Protein AF-A0A1X7SS83-F1 (afdb_monomer)

pLDDT: mean 81.66, std 16.57, range [27.98, 98.44]

Secondary structure (DSSP, 8-state):
-------------------GGGGB-TTTSSB-SSEEEETTS-EEEHHHHHHHHHHHSB-TTT--B--TTTSEEE-HHHHHHHHHHHHHHHHHHHHHHHHHHHHHHHHHHHTS-HHHHHHHHHHHHHHHHHHT--

Organism: Amphimedon queenslandica (NCBI:txid400682)

Radius of gyration: 29.02 Å; Cα contacts (8 Å, |Δi|>4): 103; chains: 1; bounding box: 52×32×98 Å

Foldseek 3Di:
DDDDDPDDDPDDPPPPDDDQCNQAAPQPRHGADQWKAFPVGDIHHPVRVLVCCVPQCADPPPRHHADNVHGIDTDVVSVVVSVVNVVVVVVPVVCCVVCVVVVVVVVVVVPDDPVVVVVVVVVVVVVVVVVVVD

InterPro domains:
  IPR001841 Zinc finger, RING-type [PF13923] (25-62)
  IPR001841 Zinc finger, RING-type [PS50089] (25-62)
  IPR001841 Zinc finger, RING-type [SM00184] (25-62)
  IPR013083 Zinc finger, RING/FYVE/PHD-type [G3DSA:3.30.40.10] (1-116)
  IPR017907 Zinc finger, RING-type, conserved site [PS00518] (40-49)
  IPR042755 E3 ubiquitin-protein ligase COP1 [PTHR44080] (15-124)

Mean predicted aligned error: 15.73 Å

Solvent-accessible surface area (backbone atoms only — not comparable to full-atom values): 8129 Å² total; per-residue (Å²): 141,84,86,79,81,79,79,78,80,93,79,80,82,74,85,76,76,86,56,73,82,80,44,50,14,88,82,80,74,39,68,51,49,69,32,26,28,32,81,88,68,55,65,30,22,44,70,54,50,54,54,41,38,75,76,68,29,32,41,94,87,78,59,50,78,40,52,95,86,74,24,53,46,77,32,63,72,61,40,54,51,47,52,55,57,55,62,58,46,64,65,50,56,53,49,52,50,50,53,50,51,51,49,51,52,53,52,52,59,69,70,48,55,69,74,58,52,51,52,51,53,53,53,52,52,53,52,52,57,57,65,72,76,110

Sequence (134 aa):
MNQSRKRLRRDQVGEEKLSKSDVICPVCFDIFTSVQVTVCGHSFCHECIHKSIAQTQQCPICGTKL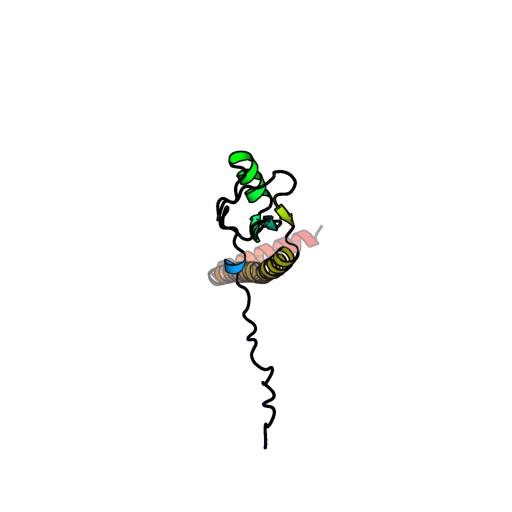SRDSGFAPNFSLNDIVAKIRSQETHHDASLSYDAYYGNVLQMVKNLKPNHLIALNEQISSQIDLNKKL

Nearest PDB structures (foldseek):
  8a58-assembly1_C  TM=9.176E-01  e=5.850E-06  Homo sapiens
  5vo0-assembly1_A  TM=9.001E-01  e=1.485E-05  Danio rerio
  5vo0-assembly1_D  TM=8.988E-01  e=1.300E-05  Danio rerio
  5h7r-assembly1_D  TM=8.226E-01  e=5.619E-05  Homo sapiens
  5din-assembly1_A  TM=8.095E-01  e=2.775E-04  Homo sapiens

Structure (mmCIF, N/CA/C/O backbone):
data_AF-A0A1X7SS83-F1
#
_entry.id   AF-A0A1X7SS83-F1
#
loop_
_atom_site.group_PDB
_atom_site.id
_atom_site.type_symbol
_atom_site.label_atom_id
_atom_site.label_alt_id
_atom_site.label_comp_id
_atom_site.label_asym_id
_atom_site.label_entity_id
_atom_site.label_seq_id
_atom_site.pdbx_PDB_ins_code
_atom_site.Cartn_x
_ato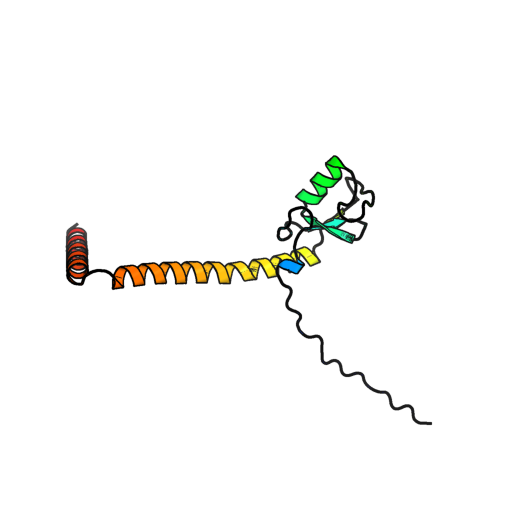m_site.Cartn_y
_atom_site.Cartn_z
_atom_site.occupancy
_atom_site.B_iso_or_equiv
_atom_site.auth_seq_id
_atom_site.auth_comp_id
_atom_site.auth_asym_id
_atom_site.auth_atom_id
_atom_site.pdbx_PDB_model_num
ATOM 1 N N . MET A 1 1 ? -37.928 14.163 -43.508 1.00 44.03 1 MET A N 1
ATOM 2 C CA . MET A 1 1 ? -37.027 15.035 -42.720 1.00 44.03 1 MET A CA 1
ATOM 3 C C . MET A 1 1 ? -37.658 15.275 -41.363 1.00 44.03 1 MET A C 1
ATOM 5 O O . MET A 1 1 ? -38.719 15.871 -41.345 1.00 44.03 1 MET A O 1
ATOM 9 N N . ASN A 1 2 ? -37.067 14.749 -40.285 1.00 27.98 2 ASN A N 1
ATOM 10 C CA . ASN A 1 2 ? -37.181 15.257 -38.907 1.00 27.98 2 ASN A CA 1
ATOM 11 C C . ASN A 1 2 ? -36.307 14.383 -37.991 1.00 27.98 2 ASN A C 1
ATOM 13 O O . ASN A 1 2 ? -36.723 13.321 -37.540 1.00 27.98 2 ASN A O 1
ATOM 17 N N . GLN A 1 3 ? -35.069 14.820 -37.748 1.00 41.41 3 GLN A N 1
ATOM 18 C CA . GLN A 1 3 ? -34.216 14.277 -36.691 1.00 41.41 3 GLN A CA 1
ATOM 19 C C . GLN A 1 3 ? -34.336 15.187 -35.466 1.00 41.41 3 GLN A C 1
ATOM 21 O O . GLN A 1 3 ? -33.644 16.198 -35.348 1.00 41.41 3 GLN A O 1
ATOM 26 N N . SER A 1 4 ? -35.232 14.830 -34.548 1.00 45.72 4 SER A N 1
ATOM 27 C CA . SER A 1 4 ? -35.316 15.473 -33.239 1.00 45.72 4 SER A CA 1
ATOM 28 C C . SER A 1 4 ? -34.179 14.966 -32.355 1.00 45.72 4 SER A C 1
ATOM 30 O O . SER A 1 4 ? -34.132 13.799 -31.966 1.00 45.72 4 SER A O 1
ATOM 32 N N . ARG A 1 5 ? -33.244 15.869 -32.057 1.00 56.94 5 ARG A N 1
ATOM 33 C CA . ARG A 1 5 ? -32.110 15.686 -31.145 1.00 56.94 5 ARG A CA 1
ATOM 34 C C . ARG A 1 5 ? -32.607 15.248 -29.760 1.00 56.94 5 ARG A C 1
ATOM 36 O O . ARG A 1 5 ? -33.125 16.066 -29.001 1.00 56.94 5 ARG A O 1
ATOM 43 N N . LYS A 1 6 ? -32.423 13.973 -29.406 1.00 48.41 6 LYS A N 1
ATOM 44 C CA . LYS A 1 6 ? -32.604 13.499 -28.027 1.00 48.41 6 LYS A CA 1
ATOM 45 C C . LYS A 1 6 ? -31.447 14.031 -27.178 1.00 48.41 6 LYS A C 1
ATOM 47 O O . LYS A 1 6 ? -30.330 13.534 -27.262 1.00 48.41 6 LYS A O 1
ATOM 52 N N . ARG A 1 7 ? -31.712 15.067 -26.376 1.00 48.31 7 ARG A N 1
ATOM 53 C CA . ARG A 1 7 ? -30.854 15.459 -25.248 1.00 48.31 7 ARG A CA 1
ATOM 54 C C . ARG A 1 7 ? -30.816 14.285 -24.263 1.00 48.31 7 ARG A C 1
ATOM 56 O O . ARG A 1 7 ? -31.845 13.964 -23.673 1.00 48.31 7 ARG A O 1
ATOM 63 N N . LEU A 1 8 ? -29.664 13.631 -24.119 1.00 55.41 8 LEU A N 1
ATOM 64 C CA . LEU A 1 8 ? -29.447 12.626 -23.077 1.00 55.41 8 LEU A CA 1
ATOM 65 C C . LEU A 1 8 ? -29.432 13.347 -21.720 1.00 55.41 8 LEU A C 1
ATOM 67 O O . LEU A 1 8 ? -28.677 14.302 -21.534 1.00 55.41 8 LEU A O 1
ATOM 71 N N . ARG A 1 9 ? -30.335 12.944 -20.819 1.00 49.53 9 ARG A N 1
ATOM 72 C CA . ARG A 1 9 ? -30.446 13.482 -19.456 1.00 49.53 9 ARG A CA 1
ATOM 73 C C . ARG A 1 9 ? -29.187 13.123 -18.666 1.00 49.53 9 ARG A C 1
ATOM 75 O O . ARG A 1 9 ? -28.742 11.982 -18.704 1.00 49.53 9 ARG A O 1
ATOM 82 N N . ARG A 1 10 ? -28.625 14.114 -17.977 1.00 53.66 10 ARG A N 1
ATOM 83 C CA . ARG A 1 10 ? -27.348 14.067 -17.250 1.00 53.66 10 ARG A CA 1
ATOM 84 C C . ARG A 1 10 ? -27.543 13.671 -15.782 1.00 53.66 10 ARG A C 1
ATOM 86 O O . ARG A 1 10 ? -26.842 14.177 -14.920 1.00 53.66 10 ARG A O 1
ATOM 93 N N . ASP A 1 11 ? -28.497 12.789 -15.506 1.00 54.34 11 ASP A N 1
ATOM 94 C CA . ASP A 1 11 ? -28.938 12.504 -14.142 1.00 54.34 11 ASP A CA 1
ATOM 95 C C . ASP A 1 11 ? -28.890 10.991 -13.914 1.00 54.34 11 ASP A C 1
ATOM 97 O O . ASP A 1 11 ? -29.855 10.307 -14.243 1.00 54.34 11 ASP A O 1
ATOM 101 N N . GLN A 1 12 ? -27.735 10.489 -13.451 1.00 55.19 12 GLN A N 1
ATOM 102 C CA . GLN A 1 12 ? -27.513 9.243 -12.683 1.00 55.19 12 GLN A CA 1
ATOM 103 C C . GLN A 1 12 ? -26.023 8.847 -12.740 1.00 55.19 12 GLN A C 1
ATOM 105 O O . GLN A 1 12 ? -25.642 7.854 -13.349 1.00 55.19 12 GLN A O 1
ATOM 110 N N . VAL A 1 13 ? -25.155 9.630 -12.098 1.00 56.00 13 VAL A N 1
ATOM 111 C CA . VAL A 1 13 ? -23.962 9.042 -11.474 1.00 56.00 13 VAL A CA 1
ATOM 112 C C . VAL A 1 13 ? -24.350 8.925 -10.010 1.00 56.00 13 VAL A C 1
ATOM 114 O O . VAL A 1 13 ? -24.429 9.937 -9.319 1.00 56.00 13 VAL A O 1
ATOM 117 N N . GLY A 1 14 ? -24.743 7.726 -9.577 1.00 53.59 14 GLY A N 1
ATOM 118 C CA . GLY A 1 14 ? -24.904 7.463 -8.151 1.00 53.59 14 GLY A CA 1
ATOM 119 C C . GLY A 1 14 ? -23.567 7.730 -7.467 1.00 53.59 14 GLY A C 1
ATOM 120 O O . GLY A 1 14 ? -22.524 7.379 -8.015 1.00 53.59 14 GLY A O 1
ATOM 121 N N . GLU A 1 15 ? -23.582 8.392 -6.313 1.00 59.72 15 GLU A N 1
ATOM 122 C CA . GLU A 1 15 ? -22.393 8.531 -5.475 1.00 59.72 15 GLU A CA 1
ATOM 123 C C . GLU A 1 15 ? -22.002 7.138 -4.966 1.00 59.72 15 GLU A C 1
ATOM 125 O O . GLU A 1 15 ? -22.440 6.693 -3.906 1.00 59.72 15 GLU A O 1
ATOM 130 N N . GLU A 1 16 ? -21.223 6.404 -5.758 1.00 68.00 16 GLU A N 1
ATOM 131 C CA . GLU A 1 16 ? -20.652 5.135 -5.332 1.00 68.00 16 GLU A CA 1
ATOM 132 C C . GLU A 1 16 ? -19.595 5.455 -4.271 1.00 68.00 16 GLU A C 1
ATOM 134 O O . GLU A 1 16 ? -18.508 5.969 -4.550 1.00 68.00 16 GLU A O 1
ATOM 139 N N . LYS A 1 17 ? -19.979 5.276 -3.006 1.00 76.69 17 LYS A N 1
ATOM 140 C CA . LYS A 1 17 ? -19.127 5.582 -1.863 1.00 76.69 17 LYS A CA 1
ATOM 141 C C . LYS A 1 17 ? -17.971 4.584 -1.843 1.00 76.69 17 LYS A C 1
ATOM 143 O O . LYS A 1 17 ? -18.197 3.408 -1.574 1.00 76.69 17 LYS A O 1
ATOM 148 N N . LEU A 1 18 ? -16.748 5.061 -2.086 1.00 80.38 18 LEU A N 1
ATOM 149 C CA . LEU A 1 18 ? -15.554 4.227 -1.953 1.00 80.38 18 LEU A CA 1
ATOM 150 C C . LEU A 1 18 ? -15.448 3.669 -0.529 1.00 80.38 18 LEU A C 1
ATOM 152 O O . LEU A 1 18 ? -15.616 4.383 0.464 1.00 80.38 18 LEU A O 1
ATOM 156 N N . SER A 1 19 ? -15.158 2.380 -0.458 1.00 82.81 19 SER A N 1
ATOM 157 C CA . SER A 1 19 ? -15.027 1.580 0.749 1.00 82.81 19 SER A CA 1
ATOM 158 C C . SER A 1 19 ? -13.558 1.243 1.023 1.00 82.81 19 SER A C 1
ATOM 160 O O . SER A 1 19 ? -12.689 1.409 0.166 1.00 82.81 19 SER A O 1
ATOM 162 N N . LYS A 1 20 ? -13.248 0.743 2.226 1.00 84.50 20 LYS A N 1
ATOM 163 C CA . LYS A 1 20 ? -11.866 0.373 2.590 1.00 84.50 20 LYS A CA 1
ATOM 164 C C . LYS A 1 20 ? -11.272 -0.677 1.648 1.00 84.50 20 LYS A C 1
ATOM 166 O O . LYS A 1 20 ? -10.079 -0.619 1.371 1.00 84.50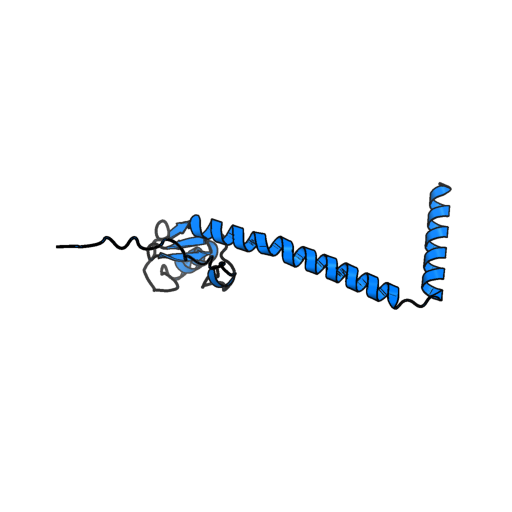 20 LYS A O 1
ATOM 171 N N . SER A 1 21 ? -12.090 -1.604 1.142 1.00 86.88 21 SER A N 1
ATOM 172 C CA . SER A 1 21 ? -11.636 -2.650 0.218 1.00 86.88 21 SER A CA 1
ATOM 173 C C . SER A 1 21 ? -11.123 -2.104 -1.111 1.00 86.88 21 SER A C 1
ATOM 175 O O . SER A 1 21 ? -10.292 -2.753 -1.740 1.00 86.88 21 SER A O 1
ATOM 177 N N . ASP A 1 22 ? -11.540 -0.898 -1.499 1.00 89.69 22 ASP A N 1
ATOM 178 C CA . ASP A 1 22 ? -11.145 -0.275 -2.767 1.00 89.69 22 ASP A CA 1
ATOM 179 C C . ASP A 1 22 ? -9.732 0.329 -2.719 1.00 89.69 22 ASP A C 1
ATOM 181 O O . ASP A 1 22 ? -9.189 0.751 -3.739 1.00 89.69 22 ASP A O 1
ATOM 185 N N . VAL A 1 23 ? -9.116 0.373 -1.532 1.00 94.62 23 VAL A N 1
ATOM 186 C CA . VAL A 1 23 ? -7.806 0.999 -1.297 1.00 94.62 23 VAL A CA 1
ATOM 187 C C . VAL A 1 23 ? -6.812 0.083 -0.581 1.00 94.62 23 VAL A C 1
ATOM 189 O O . VAL A 1 23 ? -5.928 0.554 0.138 1.00 94.62 23 VAL A O 1
ATOM 192 N N . ILE A 1 24 ? -6.937 -1.229 -0.787 1.00 96.06 24 ILE A N 1
ATOM 193 C CA . ILE A 1 24 ? -6.044 -2.237 -0.205 1.00 96.06 24 ILE A CA 1
ATOM 194 C C . ILE A 1 24 ? -4.842 -2.503 -1.116 1.00 96.06 24 ILE A C 1
ATOM 196 O O . ILE A 1 24 ? -4.966 -2.727 -2.320 1.00 96.06 24 ILE A O 1
ATOM 200 N N . CYS A 1 25 ? -3.658 -2.550 -0.512 1.00 97.56 25 CYS A N 1
ATOM 201 C CA . CYS A 1 25 ? -2.428 -2.967 -1.161 1.00 97.56 25 CYS A CA 1
ATOM 202 C C . CYS A 1 25 ? -2.395 -4.491 -1.367 1.00 97.56 25 CYS A C 1
ATOM 204 O O . CYS A 1 25 ? -2.495 -5.233 -0.391 1.00 97.56 25 CYS A O 1
ATOM 206 N N . PRO A 1 26 ? -2.136 -4.989 -2.589 1.00 96.69 26 PRO A N 1
ATOM 207 C CA . PRO A 1 26 ? -2.136 -6.427 -2.880 1.00 96.69 26 PRO A CA 1
ATOM 208 C C . PRO A 1 26 ? -0.906 -7.175 -2.338 1.00 96.69 26 PRO A C 1
ATOM 210 O O . PRO A 1 26 ? -0.818 -8.388 -2.486 1.00 96.69 26 PRO A O 1
ATOM 213 N N . VAL A 1 27 ? 0.065 -6.463 -1.750 1.00 97.06 27 VAL A N 1
ATOM 214 C CA . VAL A 1 27 ? 1.288 -7.058 -1.183 1.00 97.06 27 VAL A CA 1
ATOM 215 C C . VAL A 1 27 ? 1.186 -7.219 0.332 1.00 97.06 27 VAL A C 1
ATOM 217 O O . VAL A 1 27 ? 1.521 -8.278 0.849 1.00 97.06 27 VAL A O 1
ATOM 220 N N . CYS A 1 28 ? 0.744 -6.180 1.050 1.00 97.06 28 CYS A N 1
ATOM 221 C CA . CYS A 1 28 ? 0.609 -6.227 2.510 1.00 97.06 28 CYS A CA 1
ATOM 222 C C . CYS A 1 28 ? -0.824 -6.477 2.993 1.00 97.06 28 CYS A C 1
ATOM 224 O O . CYS A 1 28 ? -1.016 -6.640 4.191 1.00 97.06 28 CYS A O 1
ATOM 226 N N . PHE A 1 29 ? -1.805 -6.510 2.083 1.00 95.50 29 PHE A N 1
ATOM 227 C CA . PHE A 1 29 ? -3.230 -6.711 2.379 1.00 95.50 29 PHE A CA 1
ATOM 228 C C . PHE A 1 29 ? -3.808 -5.706 3.386 1.00 95.50 29 PHE A C 1
ATOM 230 O O . PHE A 1 29 ? -4.747 -6.010 4.114 1.00 95.50 29 PHE A O 1
ATOM 237 N N . ASP A 1 30 ? -3.259 -4.493 3.387 1.00 95.38 30 ASP A N 1
ATOM 238 C CA . ASP A 1 30 ? -3.675 -3.385 4.246 1.00 95.38 30 ASP A CA 1
ATOM 239 C C . ASP A 1 30 ? -3.923 -2.128 3.399 1.00 95.38 30 ASP A C 1
ATOM 241 O O . ASP A 1 30 ? -3.502 -2.064 2.237 1.00 95.38 30 ASP A O 1
ATOM 245 N N . ILE A 1 31 ? -4.599 -1.126 3.960 1.00 94.44 31 ILE A N 1
ATOM 246 C CA . ILE A 1 31 ? -4.849 0.164 3.315 1.00 94.44 31 ILE A CA 1
ATOM 247 C C . ILE A 1 31 ? -3.519 0.768 2.863 1.00 94.44 31 ILE A C 1
ATOM 249 O O . ILE A 1 31 ? -2.563 0.856 3.640 1.00 94.44 31 ILE A O 1
ATOM 253 N N . PHE A 1 32 ? -3.463 1.236 1.615 1.00 96.75 32 PHE A N 1
ATOM 254 C CA . PHE A 1 32 ? -2.241 1.795 1.050 1.00 96.75 32 PHE A CA 1
ATOM 255 C C . PHE A 1 32 ? -1.587 2.856 1.947 1.00 96.75 32 PHE A C 1
ATOM 257 O O . PHE A 1 32 ? -2.238 3.776 2.433 1.00 96.75 32 PHE A O 1
ATOM 264 N N . THR A 1 33 ? -0.264 2.789 2.081 1.00 96.12 33 THR A N 1
ATOM 265 C CA . THR A 1 33 ? 0.553 3.830 2.717 1.00 96.12 33 THR A CA 1
ATOM 266 C C . THR A 1 33 ? 1.556 4.362 1.703 1.00 96.12 33 THR A C 1
ATOM 268 O O . THR A 1 33 ? 2.358 3.595 1.164 1.00 96.12 33 THR A O 1
ATOM 271 N N . SER A 1 34 ? 1.505 5.672 1.440 1.00 96.56 34 SER A N 1
ATOM 272 C CA . SER A 1 34 ? 2.357 6.360 0.460 1.00 96.56 34 SER A CA 1
ATOM 273 C C . SER A 1 34 ? 2.340 5.658 -0.903 1.00 96.56 34 SER A C 1
ATOM 275 O O . SER A 1 34 ? 3.345 5.094 -1.341 1.00 96.56 34 SER A O 1
ATOM 277 N N . VAL A 1 35 ? 1.174 5.649 -1.556 1.00 97.88 35 VAL A N 1
ATOM 278 C CA . VAL A 1 35 ? 0.914 4.893 -2.790 1.00 97.88 35 VAL A CA 1
ATOM 279 C C . VAL A 1 35 ? 1.950 5.230 -3.865 1.00 97.88 35 VAL A C 1
ATOM 281 O O . VAL A 1 35 ? 2.144 6.400 -4.208 1.00 97.88 35 VAL A O 1
ATOM 284 N N . GLN A 1 36 ? 2.548 4.194 -4.446 1.00 97.94 36 GLN A N 1
ATOM 285 C CA . GLN A 1 36 ? 3.349 4.250 -5.665 1.00 97.94 36 GLN A CA 1
ATOM 286 C C . GLN A 1 36 ? 2.606 3.539 -6.794 1.00 97.94 36 GLN A C 1
ATOM 288 O O . GLN A 1 36 ? 2.072 2.449 -6.593 1.00 97.94 36 GLN A O 1
ATOM 293 N N . VAL A 1 37 ? 2.587 4.134 -7.982 1.00 98.00 37 VAL A N 1
ATOM 294 C CA . VAL A 1 37 ? 2.113 3.521 -9.223 1.00 98.00 37 VAL A CA 1
ATOM 295 C C . VAL A 1 37 ? 3.306 3.143 -10.089 1.00 98.00 37 VAL A C 1
ATOM 297 O O . VAL A 1 37 ? 4.235 3.922 -10.280 1.00 98.00 37 VAL A O 1
ATOM 300 N N . THR A 1 38 ? 3.295 1.913 -10.581 1.00 98.06 38 THR A N 1
ATOM 301 C CA . THR A 1 38 ? 4.315 1.379 -11.490 1.00 98.06 38 THR A CA 1
ATOM 302 C C . THR A 1 38 ? 4.052 1.818 -12.930 1.00 98.06 38 THR A C 1
ATOM 304 O O . THR A 1 38 ? 2.926 2.162 -13.282 1.00 98.06 38 THR A O 1
ATOM 307 N N . VAL A 1 39 ? 5.059 1.743 -13.805 1.00 97.25 39 VAL A N 1
ATOM 308 C CA . VAL A 1 39 ? 4.897 2.046 -15.246 1.00 97.25 39 VAL A CA 1
ATOM 309 C C . VAL A 1 39 ? 3.893 1.133 -15.961 1.00 97.25 39 VAL A C 1
ATOM 311 O O . VAL A 1 39 ? 3.381 1.497 -17.014 1.00 97.25 39 VAL A O 1
ATOM 314 N N . CYS A 1 40 ? 3.583 -0.039 -15.394 1.00 97.69 40 CYS A N 1
ATOM 315 C CA . CYS A 1 40 ? 2.520 -0.914 -15.891 1.00 97.69 40 CYS A CA 1
ATOM 316 C C . CYS A 1 40 ? 1.128 -0.588 -15.320 1.00 97.69 40 CYS A C 1
ATOM 318 O O . CYS A 1 40 ? 0.169 -1.276 -15.655 1.00 97.69 40 CYS A O 1
ATOM 320 N N . GLY A 1 41 ? 1.004 0.440 -14.475 1.00 97.31 41 GLY A N 1
ATOM 321 C CA . GLY A 1 41 ? -0.268 0.954 -13.959 1.00 97.31 41 GLY A CA 1
ATOM 322 C C . GLY A 1 41 ? -0.724 0.376 -12.617 1.00 97.31 41 GLY A C 1
ATOM 323 O O . GLY A 1 41 ? -1.694 0.870 -12.051 1.00 97.31 41 GLY A O 1
ATOM 324 N N . HIS A 1 42 ? -0.034 -0.620 -12.058 1.00 98.19 42 HIS A N 1
ATOM 325 C CA . HIS A 1 42 ? -0.405 -1.204 -10.764 1.00 98.19 42 HIS A CA 1
ATOM 326 C C . HIS A 1 42 ? 0.115 -0.380 -9.583 1.00 98.19 42 HIS A C 1
ATOM 328 O O . HIS A 1 42 ? 1.237 0.138 -9.636 1.00 98.19 42 HIS A O 1
ATOM 334 N N . SER A 1 43 ? -0.684 -0.294 -8.513 1.00 98.25 43 SER A N 1
ATOM 335 C CA . SER A 1 43 ? -0.378 0.484 -7.308 1.00 98.25 43 SER A CA 1
ATOM 336 C C . SER A 1 43 ? -0.053 -0.378 -6.085 1.00 98.25 43 SER A C 1
ATOM 338 O O . SER A 1 43 ? -0.643 -1.433 -5.869 1.00 98.25 43 SER A O 1
ATOM 340 N N . PHE A 1 44 ? 0.891 0.105 -5.275 1.00 98.38 44 PHE A N 1
ATOM 341 C CA . PHE A 1 44 ? 1.430 -0.556 -4.082 1.00 98.38 44 PHE A CA 1
ATOM 342 C C . PHE A 1 44 ? 1.789 0.486 -3.016 1.00 98.38 44 PHE A C 1
ATOM 344 O O . PHE A 1 44 ? 1.972 1.662 -3.333 1.00 98.38 44 PHE A O 1
ATOM 351 N N . CYS A 1 45 ? 1.968 0.072 -1.760 1.00 98.44 45 CYS A N 1
ATOM 352 C CA . CYS A 1 45 ? 2.641 0.923 -0.773 1.00 98.44 45 CYS A CA 1
ATOM 353 C C . CYS A 1 45 ? 4.093 1.182 -1.197 1.00 98.44 45 CYS A C 1
ATOM 355 O O . CYS A 1 45 ? 4.726 0.295 -1.780 1.00 98.44 45 CYS A O 1
ATOM 357 N N . HIS A 1 46 ? 4.645 2.339 -0.823 1.00 97.38 46 HIS A N 1
ATOM 358 C CA . HIS A 1 46 ? 6.052 2.675 -1.064 1.00 97.38 46 HIS A CA 1
ATOM 359 C C . HIS A 1 46 ? 6.995 1.546 -0.623 1.00 97.38 46 HIS A C 1
ATOM 361 O O . HIS A 1 46 ? 7.716 0.979 -1.440 1.00 97.38 46 HIS A O 1
ATOM 367 N N . GLU A 1 47 ? 6.916 1.112 0.633 1.00 97.62 47 GLU A N 1
ATOM 368 C CA . GLU A 1 47 ? 7.787 0.034 1.113 1.00 97.62 47 GLU A CA 1
ATOM 369 C C . GLU A 1 47 ? 7.575 -1.299 0.383 1.00 97.62 47 GLU A C 1
ATOM 371 O O . GLU A 1 47 ? 8.528 -2.050 0.175 1.00 97.62 47 GLU A O 1
ATOM 376 N N . CYS A 1 48 ? 6.336 -1.602 -0.013 1.00 98.00 48 CYS A N 1
ATOM 377 C CA . CYS A 1 48 ? 5.998 -2.862 -0.671 1.00 98.00 48 CYS A CA 1
ATOM 378 C C . CYS A 1 48 ? 6.658 -2.967 -2.049 1.00 98.00 48 CYS A C 1
ATOM 380 O O . CYS A 1 48 ? 7.281 -3.986 -2.356 1.00 98.00 48 CYS A O 1
ATOM 382 N N . ILE A 1 49 ? 6.566 -1.911 -2.865 1.00 97.25 49 ILE A N 1
ATOM 383 C CA . ILE A 1 49 ? 7.177 -1.928 -4.197 1.00 97.25 49 ILE A CA 1
ATOM 384 C C . ILE A 1 49 ? 8.705 -1.876 -4.120 1.00 97.25 49 ILE A C 1
ATOM 386 O O . ILE A 1 49 ? 9.370 -2.616 -4.842 1.00 97.25 49 ILE A O 1
ATOM 390 N N . HIS A 1 50 ? 9.271 -1.100 -3.190 1.00 95.56 50 HIS A N 1
ATOM 391 C CA . HIS A 1 50 ? 10.722 -1.033 -2.999 1.00 95.56 50 HIS A CA 1
ATOM 392 C C . HIS A 1 50 ? 11.313 -2.391 -2.590 1.00 95.56 50 HIS A C 1
ATOM 394 O O . HIS A 1 50 ? 12.321 -2.815 -3.160 1.00 95.56 50 HIS A O 1
ATOM 400 N N . LYS A 1 51 ? 10.666 -3.119 -1.666 1.00 95.31 51 LYS A N 1
ATOM 401 C CA . LYS A 1 51 ? 11.081 -4.481 -1.280 1.00 95.31 51 LYS A CA 1
ATOM 402 C C . LYS A 1 51 ? 10.979 -5.460 -2.453 1.00 95.31 51 LYS A C 1
ATOM 404 O O . LYS A 1 51 ? 11.926 -6.200 -2.711 1.00 95.31 51 LYS A O 1
ATOM 409 N N . SER A 1 52 ? 9.870 -5.431 -3.195 1.00 93.94 52 SER A N 1
ATOM 410 C CA . SER A 1 52 ? 9.667 -6.313 -4.352 1.00 93.94 52 SER A CA 1
ATOM 411 C C . SER A 1 52 ? 10.717 -6.091 -5.446 1.00 93.94 52 SER A C 1
ATOM 413 O O . SER A 1 52 ? 11.297 -7.052 -5.959 1.00 93.94 52 SER A O 1
ATOM 415 N N . ILE A 1 53 ? 11.024 -4.831 -5.762 1.00 94.12 53 ILE A N 1
ATOM 416 C CA . ILE A 1 53 ? 12.019 -4.481 -6.779 1.00 94.12 53 ILE A CA 1
ATOM 417 C C . ILE A 1 53 ? 13.432 -4.840 -6.320 1.00 94.12 53 ILE A C 1
ATOM 419 O O . ILE A 1 53 ? 14.223 -5.319 -7.133 1.00 94.12 53 ILE A O 1
ATOM 423 N N . ALA A 1 54 ? 13.751 -4.677 -5.034 1.00 93.69 54 ALA A N 1
ATOM 424 C CA . ALA A 1 54 ? 15.041 -5.100 -4.494 1.00 93.69 54 ALA A CA 1
ATOM 425 C C . ALA A 1 54 ? 15.291 -6.608 -4.691 1.00 93.69 54 ALA A C 1
ATOM 427 O O . ALA A 1 54 ? 16.433 -6.996 -4.936 1.00 93.69 54 ALA A O 1
ATOM 428 N N . GLN A 1 55 ? 14.234 -7.428 -4.635 1.00 93.81 55 GLN A N 1
ATOM 429 C CA . GLN A 1 55 ? 14.304 -8.886 -4.775 1.00 93.81 55 GLN A CA 1
ATOM 430 C C . GLN A 1 55 ? 14.196 -9.376 -6.225 1.00 93.81 55 GLN A C 1
ATOM 432 O O . GLN A 1 55 ? 14.978 -10.220 -6.648 1.00 93.81 55 GLN A O 1
ATOM 437 N N . THR A 1 56 ? 13.221 -8.873 -6.985 1.00 94.25 56 THR A N 1
ATOM 438 C CA . THR A 1 56 ? 12.810 -9.475 -8.270 1.00 94.25 56 THR A CA 1
ATOM 439 C C . THR A 1 56 ? 12.882 -8.522 -9.460 1.00 94.25 56 THR A C 1
ATOM 441 O O . THR A 1 56 ? 12.936 -8.980 -10.599 1.00 94.25 56 THR A O 1
ATOM 444 N N . GLN A 1 57 ? 12.908 -7.203 -9.221 1.00 95.00 57 GLN A N 1
ATOM 445 C CA . GLN A 1 57 ? 12.808 -6.160 -10.258 1.00 95.00 57 GLN A CA 1
ATOM 446 C C . GLN A 1 57 ? 11.596 -6.336 -11.191 1.00 95.00 57 GLN A C 1
ATOM 448 O O . GLN A 1 57 ? 11.657 -6.023 -12.382 1.00 95.00 57 GLN A O 1
ATOM 453 N N . GLN A 1 58 ? 10.490 -6.858 -10.661 1.00 95.94 58 GLN A N 1
ATOM 454 C CA . GLN A 1 58 ? 9.265 -7.128 -11.408 1.00 95.94 58 GLN A CA 1
ATOM 455 C C . GLN A 1 58 ? 8.041 -6.628 -10.644 1.00 95.94 58 GLN A C 1
ATOM 457 O O . GLN A 1 58 ? 8.048 -6.534 -9.419 1.00 95.94 58 GLN A O 1
ATOM 462 N N . CYS A 1 59 ? 6.975 -6.308 -11.374 1.00 97.62 59 CYS A N 1
ATOM 463 C CA . CYS A 1 59 ? 5.679 -5.996 -10.791 1.00 97.62 59 CYS A CA 1
ATOM 464 C C . CYS A 1 59 ? 5.091 -7.248 -10.108 1.00 97.62 59 CYS A C 1
ATOM 466 O O . CYS A 1 59 ? 4.913 -8.255 -10.798 1.00 97.62 59 CYS A O 1
ATOM 468 N N . PRO A 1 60 ? 4.696 -7.183 -8.819 1.00 97.25 60 PRO A N 1
ATOM 469 C CA . PRO A 1 60 ? 4.069 -8.307 -8.114 1.00 97.25 60 PRO A CA 1
ATOM 470 C C . PRO A 1 60 ? 2.783 -8.853 -8.748 1.00 97.25 60 PRO A C 1
ATOM 472 O O . PRO A 1 60 ? 2.412 -9.986 -8.468 1.00 97.25 60 PRO A O 1
ATOM 475 N N . ILE A 1 61 ? 2.085 -8.048 -9.558 1.00 97.31 61 ILE A N 1
ATOM 476 C CA . ILE A 1 61 ? 0.780 -8.418 -10.127 1.00 97.31 61 ILE A CA 1
ATOM 477 C C . ILE A 1 61 ? 0.927 -9.037 -11.517 1.00 97.31 61 ILE A C 1
ATOM 479 O O . ILE A 1 61 ? 0.349 -10.082 -11.790 1.00 97.31 61 ILE A O 1
ATOM 483 N N . CYS A 1 62 ? 1.688 -8.398 -12.408 1.00 97.56 62 CYS A N 1
ATOM 484 C CA . CYS A 1 62 ? 1.750 -8.792 -13.819 1.00 97.56 62 CYS A CA 1
ATOM 485 C C . CYS A 1 62 ? 3.140 -9.225 -14.304 1.00 97.56 62 CYS A C 1
ATOM 487 O O . CYS A 1 62 ? 3.292 -9.566 -15.474 1.00 97.56 62 CYS A O 1
ATOM 489 N N . GLY A 1 63 ? 4.169 -9.172 -13.454 1.00 96.00 63 GLY A N 1
ATOM 490 C CA . GLY A 1 63 ? 5.531 -9.582 -13.812 1.00 96.00 63 GLY A CA 1
ATOM 491 C C . GLY A 1 63 ? 6.290 -8.619 -14.735 1.00 96.00 63 GLY A C 1
ATOM 492 O O . GLY A 1 63 ? 7.431 -8.903 -15.099 1.00 96.00 63 GLY A O 1
ATOM 493 N N . THR A 1 64 ? 5.715 -7.467 -15.114 1.00 97.12 64 THR A N 1
ATOM 494 C CA . THR A 1 64 ? 6.428 -6.447 -15.906 1.00 97.12 64 THR A CA 1
ATOM 495 C C . THR A 1 64 ? 7.738 -6.064 -15.221 1.00 97.12 64 THR A C 1
ATOM 497 O O . THR A 1 64 ? 7.734 -5.753 -14.032 1.00 97.12 64 THR A O 1
ATOM 500 N N . LYS A 1 65 ? 8.853 -6.052 -15.962 1.00 96.25 65 LYS A N 1
ATOM 501 C CA . LYS A 1 65 ? 10.156 -5.613 -15.442 1.00 96.25 65 LYS A CA 1
ATOM 502 C C . LYS A 1 65 ? 10.114 -4.132 -15.071 1.00 96.25 65 LYS A C 1
ATOM 504 O O . LYS A 1 65 ? 9.668 -3.309 -15.868 1.00 96.25 65 LYS A O 1
ATOM 509 N N . LEU A 1 66 ? 10.610 -3.801 -13.886 1.00 96.00 66 LEU A N 1
ATOM 510 C CA . LEU A 1 66 ? 10.629 -2.444 -13.350 1.00 96.00 66 LEU A CA 1
ATOM 511 C C . LEU A 1 66 ? 12.073 -1.989 -13.127 1.00 96.00 66 LEU A C 1
ATOM 513 O O . LEU A 1 66 ? 12.889 -2.727 -12.577 1.00 96.00 66 LEU A O 1
ATOM 517 N N . SER A 1 67 ? 12.371 -0.756 -13.536 1.00 93.31 67 SER A N 1
ATOM 518 C CA . SER A 1 67 ? 13.619 -0.075 -13.180 1.00 93.31 67 SER A CA 1
ATOM 519 C C . SER A 1 67 ? 13.598 0.331 -11.704 1.00 93.31 67 SER A C 1
ATOM 521 O O . SER A 1 67 ? 12.556 0.754 -11.200 1.00 93.31 67 SER A O 1
ATOM 523 N N . ARG A 1 68 ? 14.746 0.241 -11.021 1.00 89.62 68 ARG A N 1
ATOM 524 C CA . ARG A 1 68 ? 14.890 0.649 -9.611 1.00 89.62 68 ARG A CA 1
ATOM 525 C C . ARG A 1 68 ? 14.622 2.137 -9.395 1.00 89.62 68 ARG A C 1
ATOM 527 O O . ARG A 1 68 ? 14.015 2.484 -8.390 1.00 89.62 68 ARG A O 1
ATOM 534 N N . ASP A 1 69 ? 15.015 2.967 -10.359 1.00 88.06 69 ASP A N 1
ATOM 535 C CA . ASP A 1 69 ? 14.998 4.428 -10.210 1.00 88.06 69 ASP A CA 1
ATOM 536 C C . ASP A 1 69 ? 13.821 5.093 -10.935 1.00 88.06 69 ASP A C 1
ATOM 538 O O . ASP A 1 69 ? 13.446 6.219 -10.623 1.00 88.06 69 ASP A O 1
ATOM 542 N N . SER A 1 70 ? 13.237 4.411 -11.925 1.00 90.31 70 SER A N 1
ATOM 543 C CA . SER A 1 70 ? 12.229 4.992 -12.826 1.00 90.31 70 SER A CA 1
ATOM 544 C C . SER A 1 70 ? 11.044 4.072 -13.127 1.00 90.31 70 SER A C 1
ATOM 546 O O . SER A 1 70 ? 10.200 4.394 -13.961 1.00 90.31 70 SER A O 1
ATOM 548 N N . GLY A 1 71 ? 10.958 2.911 -12.472 1.00 92.00 71 GLY A N 1
ATOM 549 C CA . GLY A 1 71 ? 9.886 1.937 -12.697 1.00 92.00 71 GLY A CA 1
ATOM 550 C C . GLY A 1 71 ? 8.563 2.278 -12.008 1.00 92.00 71 GLY A C 1
ATOM 551 O O . GLY A 1 71 ? 7.568 1.586 -12.238 1.00 92.00 71 GLY A O 1
ATOM 552 N N . PHE A 1 72 ? 8.539 3.299 -11.152 1.00 95.44 72 PHE A N 1
ATOM 553 C CA . PHE A 1 72 ? 7.381 3.693 -10.356 1.00 95.44 72 PHE A CA 1
ATOM 554 C C . PHE A 1 72 ? 7.490 5.152 -9.893 1.00 95.44 72 PHE A C 1
ATOM 556 O O . PHE A 1 72 ? 8.578 5.723 -9.857 1.00 95.44 72 PHE A O 1
ATOM 563 N N . ALA A 1 73 ? 6.352 5.750 -9.551 1.00 97.12 73 ALA A N 1
ATOM 564 C CA . ALA A 1 73 ? 6.238 7.122 -9.067 1.00 97.12 73 ALA A CA 1
ATOM 565 C C . ALA A 1 73 ? 5.0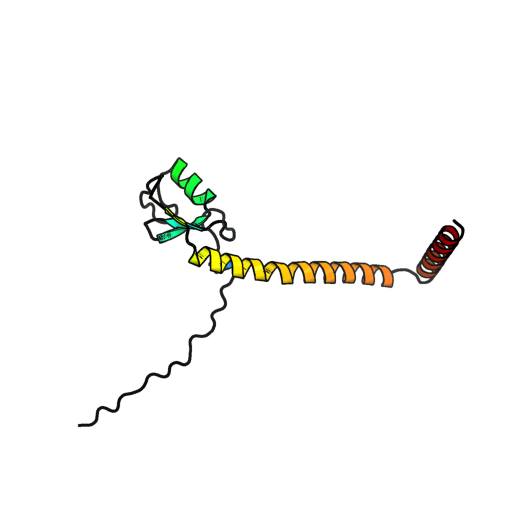66 7.260 -8.075 1.00 97.12 73 ALA A C 1
ATOM 567 O O . ALA A 1 73 ? 4.181 6.399 -8.056 1.00 97.12 73 ALA A O 1
ATOM 568 N N . PRO A 1 74 ? 4.997 8.335 -7.269 1.00 97.62 74 PRO A N 1
ATOM 569 C CA . PRO A 1 74 ? 3.871 8.561 -6.368 1.00 97.62 74 PRO A CA 1
ATOM 570 C C . PRO A 1 74 ? 2.532 8.670 -7.110 1.00 97.62 74 PRO A C 1
ATOM 572 O O . PRO A 1 74 ? 2.425 9.364 -8.121 1.00 97.62 74 PRO A O 1
ATOM 575 N N . ASN A 1 75 ? 1.484 8.038 -6.576 1.00 97.62 75 ASN A N 1
ATOM 576 C CA . ASN A 1 75 ? 0.112 8.204 -7.064 1.00 97.62 75 ASN A CA 1
ATOM 577 C C . ASN A 1 75 ? -0.649 9.188 -6.163 1.00 97.62 75 ASN A C 1
ATOM 579 O O . ASN A 1 75 ? -1.283 8.787 -5.187 1.00 97.62 75 ASN A O 1
ATOM 583 N N . PHE A 1 76 ? -0.553 10.487 -6.456 1.00 96.12 76 PHE A N 1
ATOM 584 C CA . PHE A 1 76 ? -1.162 11.541 -5.632 1.00 96.12 76 PHE A CA 1
ATOM 585 C C . PHE A 1 76 ? -2.685 11.413 -5.536 1.00 96.12 76 PHE A C 1
ATOM 587 O O . PHE A 1 76 ? -3.232 11.495 -4.443 1.00 96.12 76 PHE A O 1
ATOM 594 N N . SER A 1 77 ? -3.362 11.104 -6.645 1.00 95.56 77 SER A N 1
ATOM 595 C CA . SER A 1 77 ? -4.820 10.955 -6.657 1.00 95.56 77 SER A CA 1
ATOM 596 C C . SER A 1 77 ? -5.294 9.807 -5.766 1.00 95.56 77 SER A C 1
ATOM 598 O O . SER A 1 77 ? -6.256 9.973 -5.017 1.00 95.56 77 SER A O 1
ATOM 600 N N . LEU A 1 78 ? -4.613 8.655 -5.797 1.00 95.19 78 LEU A N 1
ATOM 601 C CA . LEU A 1 78 ? -4.969 7.549 -4.906 1.00 95.19 78 LEU A CA 1
ATOM 602 C C . LEU A 1 78 ? -4.601 7.857 -3.450 1.00 95.19 78 LEU A C 1
ATOM 604 O O . LEU A 1 78 ? -5.354 7.491 -2.553 1.00 95.19 78 LEU A O 1
ATOM 608 N N . ASN A 1 79 ? -3.504 8.579 -3.201 1.00 95.25 79 ASN A N 1
A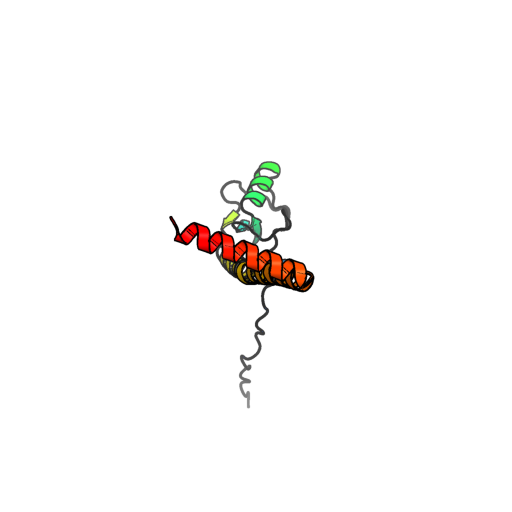TOM 609 C CA . ASN A 1 79 ? -3.171 9.053 -1.855 1.00 95.25 79 ASN A CA 1
ATOM 610 C C . ASN A 1 79 ? -4.258 9.984 -1.286 1.00 95.25 79 ASN A C 1
ATOM 612 O O . ASN A 1 79 ? -4.635 9.820 -0.127 1.00 95.25 79 ASN A O 1
ATOM 616 N N . ASP A 1 80 ? -4.815 10.895 -2.088 1.00 94.00 80 ASP A N 1
ATOM 617 C CA . ASP A 1 80 ? -5.903 11.786 -1.657 1.00 94.00 80 ASP A CA 1
ATOM 618 C C . ASP A 1 80 ? -7.173 11.005 -1.293 1.00 94.00 80 ASP A C 1
ATOM 620 O O . ASP A 1 80 ? -7.858 11.315 -0.316 1.00 94.00 80 ASP A O 1
ATOM 624 N N . ILE A 1 81 ? -7.491 9.967 -2.070 1.00 92.88 81 ILE A N 1
ATOM 625 C CA . ILE A 1 81 ? -8.621 9.070 -1.803 1.00 92.88 81 ILE A CA 1
ATOM 626 C C . ILE A 1 81 ? -8.395 8.297 -0.499 1.00 92.88 81 ILE A C 1
ATOM 628 O O . ILE A 1 81 ? -9.267 8.279 0.369 1.00 92.88 81 ILE A O 1
ATOM 632 N N . VAL A 1 82 ? -7.213 7.701 -0.332 1.00 93.88 82 VAL A N 1
ATOM 633 C CA . VAL A 1 82 ? -6.824 6.975 0.885 1.00 93.88 82 VAL A CA 1
ATOM 634 C C . VAL A 1 82 ? -6.907 7.881 2.113 1.00 93.88 82 VAL A C 1
ATOM 636 O O . VAL A 1 82 ? -7.438 7.468 3.143 1.00 93.88 82 VAL A O 1
ATOM 639 N N . ALA A 1 83 ? -6.429 9.124 2.013 1.00 91.12 83 ALA A N 1
ATOM 640 C CA . ALA A 1 83 ? -6.485 10.094 3.102 1.00 91.12 83 ALA A CA 1
ATOM 641 C C . ALA A 1 83 ? -7.931 10.386 3.531 1.00 91.12 83 ALA A C 1
ATOM 643 O O . ALA A 1 83 ? -8.233 10.394 4.726 1.00 91.12 83 ALA A O 1
ATOM 644 N N . LYS A 1 84 ? -8.847 10.543 2.567 1.00 90.25 84 LYS A N 1
ATOM 645 C CA . LYS A 1 84 ? -10.280 10.716 2.849 1.00 90.25 84 LYS A CA 1
ATOM 646 C C . LYS A 1 84 ? -10.868 9.495 3.553 1.00 90.25 84 LYS A C 1
ATOM 648 O O . LYS A 1 84 ? -11.582 9.668 4.536 1.00 90.25 84 LYS A O 1
ATOM 653 N N . ILE A 1 85 ? -10.546 8.282 3.106 1.00 88.62 85 ILE A N 1
ATOM 654 C CA . ILE A 1 85 ? -11.040 7.041 3.726 1.00 88.62 85 ILE A CA 1
ATOM 655 C C . ILE A 1 85 ? -10.526 6.904 5.164 1.00 88.62 85 ILE A C 1
ATOM 657 O O . ILE A 1 85 ? -11.320 6.657 6.067 1.00 88.62 85 ILE A O 1
ATOM 661 N N . ARG A 1 86 ? -9.237 7.165 5.410 1.00 84.75 86 ARG A N 1
ATOM 662 C CA . ARG A 1 86 ? -8.653 7.149 6.764 1.00 84.75 86 ARG A CA 1
ATOM 663 C C . ARG A 1 86 ? -9.277 8.195 7.689 1.00 84.75 86 ARG A C 1
ATOM 665 O O . ARG A 1 86 ? -9.529 7.916 8.854 1.00 84.75 86 ARG A O 1
ATOM 672 N N . SER A 1 87 ? -9.595 9.385 7.175 1.00 80.88 87 SER A N 1
ATOM 673 C CA . SER A 1 87 ? -10.257 10.433 7.972 1.00 80.88 87 SER A CA 1
ATOM 674 C C . SER A 1 87 ? -11.685 10.075 8.407 1.00 80.88 87 SER A C 1
ATOM 676 O O . SER A 1 87 ? -12.201 10.642 9.365 1.00 80.88 87 SER A O 1
ATOM 678 N N . GLN A 1 88 ? -12.331 9.115 7.737 1.00 72.62 88 GLN A N 1
ATOM 679 C CA . GLN A 1 88 ? -13.641 8.608 8.154 1.00 72.62 88 GLN A CA 1
ATOM 680 C C . GLN A 1 88 ? -13.536 7.619 9.329 1.00 72.62 88 GLN A C 1
ATOM 682 O O . GLN A 1 88 ? -14.518 7.427 10.042 1.00 72.62 88 GLN A O 1
ATOM 687 N N . GLU A 1 89 ? -12.365 7.020 9.575 1.00 61.62 89 GLU A N 1
ATOM 688 C CA . GLU A 1 89 ? -12.148 6.067 10.674 1.00 61.62 89 GLU A CA 1
ATOM 689 C C . GLU A 1 89 ? -12.000 6.765 12.032 1.00 61.62 89 GLU A C 1
ATOM 691 O O . GLU A 1 89 ? -12.519 6.282 13.039 1.00 61.62 89 GLU A O 1
ATOM 696 N N . THR A 1 90 ? -11.367 7.942 12.067 1.00 53.62 90 THR A N 1
ATOM 697 C CA . THR A 1 90 ? -11.052 8.650 13.321 1.00 53.62 90 THR A CA 1
ATOM 698 C C . THR A 1 90 ? -12.290 9.114 14.088 1.00 53.62 90 THR A C 1
ATOM 700 O O . THR A 1 90 ? -12.231 9.269 15.306 1.00 53.62 90 THR A O 1
ATOM 703 N N . HIS A 1 91 ? -13.423 9.300 13.408 1.00 52.38 91 HIS A N 1
ATOM 704 C CA . HIS A 1 91 ? -14.679 9.699 14.044 1.00 52.38 91 HIS A CA 1
ATOM 705 C C . HIS A 1 91 ? -15.563 8.521 14.476 1.00 52.38 91 HIS A C 1
ATOM 707 O O . HIS A 1 91 ? -16.411 8.710 15.346 1.00 52.38 91 HIS A O 1
ATOM 713 N N . HIS A 1 92 ? -15.380 7.320 13.917 1.00 51.84 92 HIS A N 1
ATOM 714 C CA . HIS A 1 92 ? -16.190 6.158 14.297 1.00 51.84 92 HIS A CA 1
ATOM 715 C C . HIS A 1 92 ? -15.567 5.381 15.465 1.00 51.84 92 HIS A C 1
ATOM 717 O O . HIS A 1 92 ? -16.263 5.108 16.439 1.00 51.84 92 HIS A O 1
ATOM 723 N N . ASP A 1 93 ? -14.254 5.124 15.448 1.00 49.69 93 ASP A N 1
ATOM 724 C CA . ASP A 1 93 ? -13.595 4.363 16.524 1.00 49.69 93 ASP A CA 1
ATOM 725 C C . ASP A 1 93 ? -13.467 5.155 17.833 1.00 49.69 93 ASP A C 1
ATOM 727 O O . ASP A 1 93 ? -13.601 4.588 18.917 1.00 49.69 93 ASP A O 1
ATOM 731 N N . ALA A 1 94 ? -13.267 6.476 17.769 1.00 56.91 94 ALA A N 1
ATOM 732 C CA . ALA A 1 94 ? -13.172 7.307 18.971 1.00 56.91 94 ALA A CA 1
ATOM 733 C C . ALA A 1 94 ? -14.526 7.461 19.688 1.00 56.91 94 ALA A C 1
ATOM 735 O O . ALA A 1 94 ? -14.571 7.390 20.916 1.00 56.91 94 ALA A O 1
ATOM 736 N N . SER A 1 95 ? -15.626 7.622 18.938 1.00 60.19 95 SER A N 1
ATOM 737 C CA . SER A 1 95 ? -16.976 7.682 19.521 1.00 60.19 95 SER A CA 1
ATOM 738 C C . SER A 1 95 ? -17.379 6.328 20.095 1.00 60.19 95 SER A C 1
ATOM 740 O O . SER A 1 95 ? -17.814 6.269 21.237 1.00 60.19 95 SER A O 1
ATOM 742 N N . LEU A 1 96 ? -17.144 5.227 19.366 1.00 62.28 96 LEU A N 1
ATOM 743 C CA . LEU A 1 96 ? -17.429 3.876 19.859 1.00 62.28 96 LEU A CA 1
ATOM 744 C C . LEU A 1 96 ? -16.601 3.529 21.103 1.00 62.28 96 LEU A C 1
ATOM 746 O O . LEU A 1 96 ? -17.126 2.916 22.024 1.00 62.28 96 LEU A O 1
ATOM 750 N N . SER A 1 97 ? -15.336 3.951 21.167 1.00 69.88 97 SER A N 1
ATOM 751 C CA . SER A 1 97 ? -14.476 3.781 22.344 1.00 69.88 97 SER A CA 1
ATOM 752 C C . SER A 1 97 ? -14.980 4.574 23.554 1.00 69.88 97 SER A C 1
ATOM 754 O O . SER A 1 97 ? -15.060 4.030 24.657 1.00 69.88 97 SER A O 1
ATOM 756 N N . TYR A 1 98 ? -15.377 5.836 23.359 1.00 71.75 98 TYR A N 1
ATOM 757 C CA . TYR A 1 98 ? -15.883 6.686 24.439 1.00 71.75 98 TYR A CA 1
ATOM 758 C C . TYR A 1 98 ? -17.261 6.234 24.931 1.00 71.75 98 TYR A C 1
ATOM 760 O O . TYR A 1 98 ? -17.461 6.095 26.137 1.00 71.75 98 TYR A O 1
ATOM 768 N N . ASP A 1 99 ? -18.177 5.930 24.010 1.00 75.50 99 ASP A N 1
ATOM 769 C CA . ASP A 1 99 ? -19.515 5.421 24.311 1.00 75.50 99 ASP A CA 1
ATOM 770 C C . ASP A 1 99 ? -19.444 4.038 24.976 1.00 75.50 99 ASP A C 1
ATOM 772 O O . ASP A 1 99 ? -20.155 3.787 25.951 1.00 75.50 99 ASP A O 1
ATOM 776 N N . ALA A 1 100 ? -18.543 3.153 24.528 1.00 73.94 100 ALA A N 1
ATOM 777 C CA . ALA A 1 100 ? -18.308 1.863 25.176 1.00 73.94 100 ALA A CA 1
ATOM 778 C C . ALA A 1 100 ? -17.688 2.025 26.571 1.00 73.94 100 ALA A C 1
ATOM 780 O O . ALA A 1 100 ? -18.131 1.375 27.518 1.00 73.94 100 ALA A O 1
ATOM 781 N N . TYR A 1 101 ? -16.692 2.900 26.733 1.00 79.81 101 TYR A N 1
ATOM 782 C CA . TYR A 1 101 ? -16.073 3.176 28.030 1.00 79.81 101 TYR A CA 1
ATOM 783 C C . TYR A 1 101 ? -17.092 3.736 29.032 1.00 79.81 101 TYR A C 1
ATOM 785 O O . TYR A 1 101 ? -17.263 3.167 30.113 1.00 79.81 101 TYR A O 1
ATOM 793 N N . TYR A 1 102 ? -17.828 4.789 28.660 1.00 81.56 102 TYR A N 1
ATOM 794 C CA . TYR A 1 102 ? -18.877 5.363 29.506 1.00 81.56 102 TYR A CA 1
ATOM 795 C C . TYR A 1 102 ? -20.012 4.373 29.763 1.00 81.56 102 TYR A C 1
ATOM 797 O O . TYR A 1 102 ? -20.489 4.278 30.893 1.00 81.56 102 TYR A O 1
ATOM 805 N N . GLY A 1 103 ? -20.415 3.593 28.757 1.00 80.19 103 GLY A N 1
ATOM 806 C CA . GLY A 1 103 ? -21.410 2.533 28.903 1.00 80.19 103 GLY A CA 1
ATOM 807 C C . GLY A 1 103 ? -21.005 1.495 29.953 1.00 80.19 103 GLY A C 1
ATOM 808 O O . GLY A 1 103 ? -21.795 1.179 30.845 1.00 80.19 103 GLY A O 1
ATOM 809 N N . ASN A 1 104 ? -19.754 1.032 29.914 1.00 83.38 104 ASN A N 1
ATOM 810 C CA . ASN A 1 104 ? -19.207 0.074 30.877 1.00 83.38 104 ASN A CA 1
ATOM 811 C C . ASN A 1 104 ? -19.130 0.655 32.298 1.00 83.38 104 ASN A C 1
ATOM 813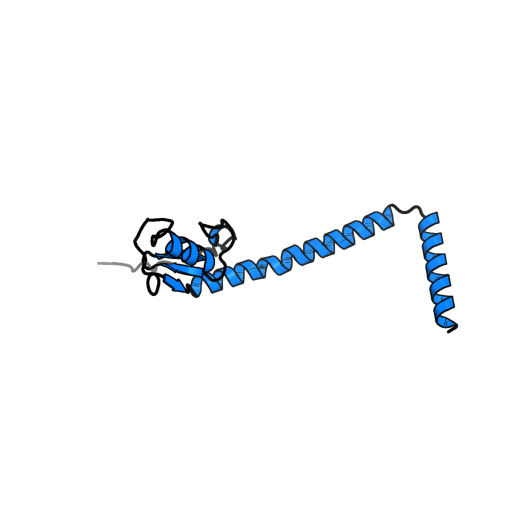 O O . ASN A 1 104 ? -19.539 -0.006 33.255 1.00 83.38 104 ASN A O 1
ATOM 817 N N . VAL A 1 105 ? -18.660 1.899 32.447 1.00 83.31 105 VAL A N 1
ATOM 818 C CA . VAL A 1 105 ? -18.595 2.591 33.747 1.00 83.31 105 VAL A CA 1
ATOM 819 C C . VAL A 1 105 ? -19.996 2.779 34.334 1.00 83.31 105 VAL A C 1
ATOM 821 O O . VAL A 1 105 ? -20.227 2.449 35.497 1.00 83.31 105 VAL A O 1
ATOM 824 N N . LEU A 1 106 ? -20.964 3.236 33.535 1.00 82.50 106 LEU A N 1
ATOM 825 C CA . LEU A 1 106 ? -22.350 3.404 33.977 1.00 82.50 106 LEU A CA 1
ATOM 826 C C . LEU A 1 106 ? -22.990 2.069 34.371 1.00 82.50 106 LEU A C 1
ATOM 828 O O . LEU A 1 106 ? -23.720 2.014 35.362 1.00 82.50 106 LEU A O 1
ATOM 832 N N . GLN A 1 107 ? -22.712 0.988 33.639 1.00 82.19 107 GLN A N 1
ATOM 833 C CA . GLN A 1 107 ? -23.207 -0.343 33.988 1.00 82.19 107 GLN A CA 1
ATOM 834 C C . GLN A 1 107 ? -22.597 -0.848 35.300 1.00 82.19 107 GLN A C 1
ATOM 836 O O . GLN A 1 107 ? -23.308 -1.410 36.134 1.00 82.19 107 GLN A O 1
ATOM 841 N N . MET A 1 108 ? -21.305 -0.604 35.521 1.00 80.69 108 MET A N 1
ATOM 842 C CA . MET A 1 108 ? -20.634 -0.929 36.777 1.00 80.69 108 MET A CA 1
ATOM 843 C C . MET A 1 108 ? -21.260 -0.171 37.952 1.00 80.69 108 MET A C 1
ATOM 845 O O . MET A 1 108 ? -21.587 -0.793 38.958 1.00 80.69 108 MET A O 1
ATOM 849 N N . VAL A 1 109 ? -21.508 1.135 37.806 1.00 80.56 109 VAL A N 1
ATOM 850 C CA . VAL A 1 109 ? -22.146 1.967 38.842 1.00 80.56 109 VAL A CA 1
ATOM 851 C C . VAL A 1 109 ? -23.570 1.496 39.150 1.00 80.56 109 VAL A C 1
ATOM 853 O O . VAL A 1 109 ? -23.942 1.419 40.318 1.00 80.56 109 VAL A O 1
ATOM 856 N N . LYS A 1 110 ? -24.354 1.109 38.136 1.00 80.44 110 LYS A N 1
ATOM 857 C CA . LYS A 1 110 ? -25.711 0.556 38.321 1.00 80.44 110 LYS A CA 1
ATOM 858 C C . LYS A 1 110 ? -25.723 -0.779 39.069 1.00 80.44 110 LYS A C 1
ATOM 860 O O . LYS A 1 110 ? -26.686 -1.070 39.771 1.00 80.44 110 LYS A O 1
ATOM 865 N N . ASN A 1 111 ? -24.670 -1.578 38.917 1.00 80.69 111 ASN A N 1
ATOM 866 C CA . ASN A 1 111 ? -24.525 -2.869 39.586 1.00 80.69 111 ASN A CA 1
ATOM 867 C C . ASN A 1 111 ? -23.972 -2.746 41.020 1.00 80.69 111 ASN A C 1
ATOM 869 O O . ASN A 1 111 ? -23.911 -3.747 41.740 1.00 80.69 111 ASN A O 1
ATOM 873 N N . LEU A 1 112 ? -23.561 -1.549 41.459 1.00 79.69 112 LEU A N 1
ATOM 874 C CA . LEU A 1 112 ? -23.142 -1.326 42.839 1.00 79.69 112 LEU A CA 1
ATOM 875 C C . LEU A 1 112 ? -24.354 -1.367 43.771 1.00 79.69 112 LEU A C 1
ATOM 877 O O . LEU A 1 112 ? -25.389 -0.747 43.529 1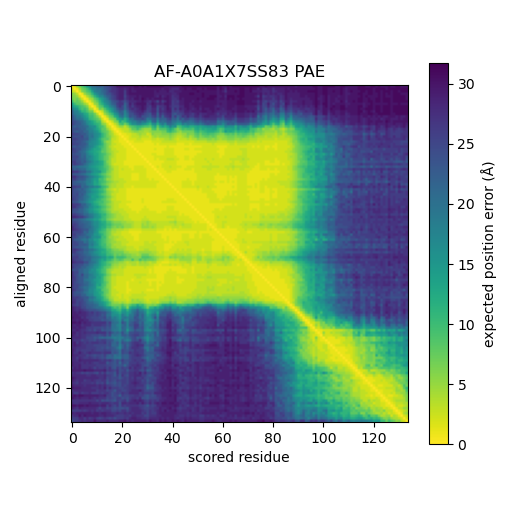.00 79.69 112 LEU A O 1
ATOM 881 N N . LYS A 1 113 ? -24.210 -2.087 44.887 1.00 80.75 113 LYS A N 1
ATOM 882 C CA . LYS A 1 113 ? -25.236 -2.106 45.932 1.00 80.75 113 LYS A CA 1
ATOM 883 C C . LYS A 1 113 ? -25.400 -0.691 46.512 1.00 80.75 113 LYS A C 1
ATOM 885 O O . LYS A 1 113 ? -24.381 -0.037 46.748 1.00 80.75 113 LYS A O 1
ATOM 890 N N . PRO A 1 114 ? -26.629 -0.248 46.840 1.00 75.25 114 PRO A N 1
ATOM 891 C CA . PRO A 1 114 ? -26.883 1.092 47.381 1.00 75.25 114 PRO A CA 1
ATOM 892 C C . PRO A 1 114 ? -25.989 1.444 48.578 1.00 75.25 114 PRO A C 1
ATOM 894 O O . PRO A 1 114 ? -25.431 2.534 48.639 1.00 75.25 114 PRO A O 1
ATOM 897 N N . ASN A 1 115 ? -25.750 0.476 49.468 1.00 73.44 115 ASN A N 1
ATOM 898 C CA . ASN A 1 115 ? -24.906 0.663 50.651 1.00 73.44 115 ASN A CA 1
ATOM 899 C C . ASN A 1 115 ? -23.426 0.928 50.308 1.00 73.44 115 ASN A C 1
ATOM 901 O O . ASN A 1 115 ? -22.743 1.615 51.057 1.00 73.44 115 ASN A O 1
ATOM 905 N N . HIS A 1 116 ? -22.923 0.417 49.177 1.00 73.38 116 HIS A N 1
ATOM 906 C CA . HIS A 1 116 ? -21.554 0.688 48.720 1.00 73.38 116 HIS A CA 1
ATOM 907 C C . HIS A 1 116 ? -21.440 2.054 48.029 1.00 73.38 116 HIS A C 1
ATOM 909 O O . HIS A 1 116 ? -20.410 2.709 48.150 1.00 73.38 116 HIS A O 1
ATOM 915 N N . LEU A 1 117 ? -22.492 2.507 47.334 1.00 73.38 117 LEU A N 1
ATOM 916 C CA . LEU A 1 117 ? -22.542 3.850 46.741 1.00 73.38 117 LEU A CA 1
ATOM 917 C C . LEU A 1 117 ? -22.574 4.941 47.815 1.00 73.38 117 LEU A C 1
ATOM 919 O O . LEU A 1 117 ? -21.874 5.941 47.688 1.00 73.38 117 LEU A O 1
ATOM 923 N N . ILE A 1 118 ? -23.341 4.724 48.886 1.00 76.94 118 ILE A N 1
ATOM 924 C CA . ILE A 1 118 ? -23.396 5.631 50.041 1.00 76.94 118 ILE A CA 1
ATOM 925 C C . ILE A 1 118 ? -22.017 5.720 50.708 1.00 76.94 118 ILE A C 1
ATOM 927 O O . ILE A 1 118 ? -21.503 6.822 50.875 1.00 76.94 118 ILE A O 1
ATOM 931 N N . ALA A 1 119 ? -21.371 4.579 50.975 1.00 76.38 119 ALA A N 1
ATOM 932 C CA . ALA A 1 119 ? -20.031 4.543 51.566 1.00 76.38 119 ALA A CA 1
ATOM 933 C C . ALA A 1 119 ? -18.972 5.252 50.696 1.00 76.38 119 ALA A C 1
ATOM 935 O O . ALA A 1 119 ? -18.146 6.006 51.209 1.00 76.38 119 ALA A O 1
ATOM 936 N N . LEU A 1 120 ? -19.024 5.068 49.370 1.00 77.56 120 LEU A N 1
ATOM 937 C CA . LEU A 1 120 ? -18.156 5.784 48.428 1.00 77.56 120 LEU A CA 1
ATOM 938 C C . LEU A 1 120 ? -18.409 7.297 48.458 1.00 77.56 120 LEU A C 1
ATOM 940 O O . LEU A 1 120 ? -17.457 8.074 48.463 1.00 77.56 120 LEU A O 1
ATOM 944 N N . ASN A 1 121 ? -19.670 7.726 48.515 1.00 77.69 121 ASN A N 1
ATOM 945 C CA . ASN A 1 121 ? -20.026 9.143 48.568 1.00 77.69 121 ASN A CA 1
ATOM 946 C C . ASN A 1 121 ? -19.583 9.809 49.889 1.00 77.69 121 ASN A C 1
ATOM 948 O O . ASN A 1 121 ? -19.131 10.956 49.888 1.00 77.69 121 ASN A O 1
ATOM 952 N N . GLU A 1 122 ? -19.637 9.081 51.005 1.00 82.19 122 GLU A N 1
ATOM 953 C CA . GLU A 1 122 ? -19.126 9.520 52.312 1.00 82.19 122 GLU A CA 1
ATOM 954 C C . GLU A 1 122 ? -17.587 9.596 52.334 1.00 82.19 122 GLU A C 1
ATOM 956 O O . GLU A 1 122 ? -17.010 10.572 52.825 1.00 82.19 122 GLU A O 1
ATOM 961 N N . GLN A 1 123 ? -16.899 8.622 51.727 1.00 83.75 123 GLN A N 1
ATOM 962 C CA . GLN A 1 123 ? -15.440 8.656 51.559 1.00 83.75 123 GLN A CA 1
ATOM 963 C C . GLN A 1 123 ? -14.981 9.820 50.675 1.00 83.75 123 GLN A C 1
ATOM 965 O O . GLN A 1 123 ? -13.993 10.478 50.994 1.00 83.75 123 GLN A O 1
ATOM 970 N N . ILE A 1 124 ? -15.694 10.107 49.587 1.00 82.62 124 ILE A N 1
ATOM 971 C CA . ILE A 1 124 ? -15.365 11.229 48.699 1.00 82.62 124 ILE A CA 1
ATOM 972 C C . ILE A 1 124 ? -15.605 12.566 49.411 1.00 82.62 124 ILE A C 1
ATOM 974 O O . ILE A 1 124 ? -14.751 13.449 49.356 1.00 82.62 124 ILE A O 1
ATOM 978 N N . SER A 1 125 ? -16.720 12.708 50.130 1.00 82.8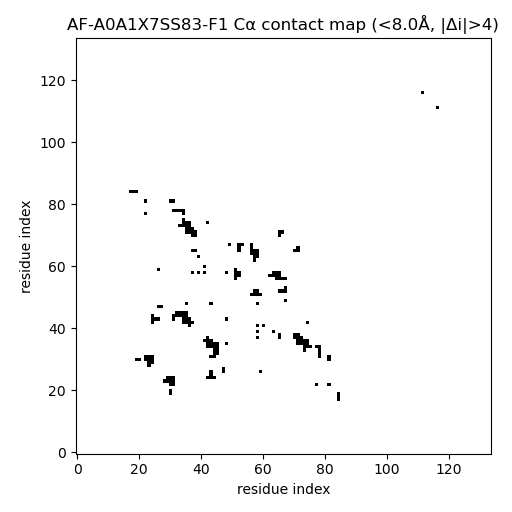8 125 SER A N 1
ATOM 979 C CA . SER A 1 125 ? -17.037 13.937 50.871 1.00 82.88 125 SER A CA 1
ATOM 980 C C . SER A 1 125 ? -16.008 14.225 51.971 1.00 82.88 125 SER A C 1
ATOM 982 O O . SER A 1 125 ? -15.518 15.347 52.076 1.00 82.88 125 SER A O 1
ATOM 984 N N . SER A 1 126 ? -15.591 13.201 52.724 1.00 77.00 126 SER A N 1
ATOM 985 C CA . SER A 1 126 ? -14.562 13.360 53.764 1.00 77.00 126 SER A CA 1
ATOM 986 C C . SER A 1 126 ? -13.189 13.744 53.198 1.00 77.00 126 SER A C 1
ATOM 988 O O . SER A 1 126 ? -12.517 14.610 53.756 1.00 77.00 126 SER A O 1
ATOM 990 N N . GLN A 1 127 ? -12.790 13.175 52.057 1.00 79.00 127 GLN A N 1
ATOM 991 C CA . GLN A 1 127 ? -11.564 13.554 51.341 1.00 79.00 127 GLN A CA 1
ATOM 992 C C . GLN A 1 127 ? -11.599 15.014 50.856 1.00 79.00 127 GLN A C 1
ATOM 994 O O . GLN A 1 127 ? -10.600 15.727 50.959 1.00 79.00 127 GLN A O 1
ATOM 999 N N . ILE A 1 128 ? -12.747 15.492 50.363 1.00 77.25 128 ILE A N 1
ATOM 1000 C CA . ILE A 1 128 ? -12.923 16.891 49.938 1.00 77.25 128 ILE A CA 1
ATOM 1001 C C . ILE A 1 128 ? -12.789 17.849 51.130 1.00 77.25 128 ILE A C 1
ATOM 1003 O O . ILE 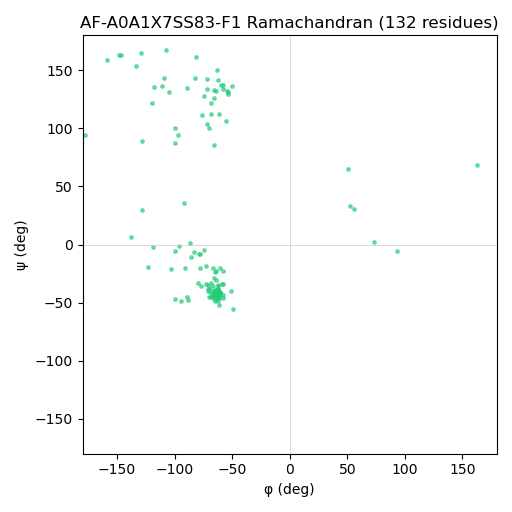A 1 128 ? -12.140 18.889 51.006 1.00 77.25 128 ILE A O 1
ATOM 1007 N N . ASP A 1 129 ? -13.355 17.502 52.284 1.00 74.69 129 ASP A N 1
ATOM 1008 C CA . ASP A 1 129 ? -13.276 18.330 53.492 1.00 74.69 129 ASP A CA 1
ATOM 1009 C C . ASP A 1 129 ? -11.860 18.394 54.083 1.00 74.69 129 ASP A C 1
ATOM 1011 O O . ASP A 1 129 ? -11.458 19.434 54.607 1.00 74.69 129 ASP A O 1
ATOM 1015 N N . LEU A 1 130 ? -11.079 17.315 53.965 1.00 70.81 130 LEU A N 1
ATOM 1016 C CA . LEU A 1 130 ? -9.653 17.291 54.314 1.00 70.81 130 LEU A CA 1
ATOM 1017 C C . LEU A 1 130 ? -8.830 18.228 53.418 1.00 70.81 130 LEU A C 1
ATOM 1019 O O . LEU A 1 130 ? -8.002 18.983 53.922 1.00 70.81 130 LEU A O 1
ATOM 1023 N N . ASN A 1 131 ? -9.110 18.244 52.114 1.00 70.12 131 ASN A N 1
ATOM 1024 C CA . ASN A 1 131 ? -8.399 19.090 51.151 1.00 70.12 131 ASN A CA 1
ATOM 1025 C C . ASN A 1 131 ? -8.755 20.583 51.249 1.00 70.12 131 ASN A C 1
ATOM 1027 O O . ASN A 1 131 ? -7.995 21.413 50.767 1.00 70.12 131 ASN A O 1
ATOM 1031 N N . LYS A 1 132 ? -9.888 20.942 51.868 1.00 69.94 132 LYS A N 1
ATOM 1032 C CA . LYS A 1 132 ? -10.279 22.342 52.128 1.00 69.94 132 LYS A CA 1
ATOM 1033 C C . LYS A 1 132 ? -9.707 22.926 53.427 1.00 69.94 132 LYS A C 1
ATOM 1035 O O . LYS A 1 132 ? -9.869 24.120 53.663 1.00 69.94 132 LYS A O 1
ATOM 1040 N N . LYS A 1 133 ? -9.121 22.097 54.298 1.00 60.34 133 LYS A N 1
ATOM 1041 C CA . LYS A 1 133 ? -8.516 22.513 55.581 1.00 60.34 133 LYS A CA 1
ATOM 1042 C C . LYS A 1 133 ? -6.996 22.728 55.505 1.00 60.34 133 LYS A C 1
ATOM 1044 O O . LYS A 1 133 ? -6.401 23.083 56.521 1.00 60.34 133 LYS A O 1
ATOM 1049 N N . LEU A 1 134 ? -6.402 22.501 54.334 1.00 52.66 134 LEU A N 1
ATOM 1050 C CA . LEU A 1 134 ? -5.035 22.873 53.958 1.00 52.66 134 LEU A CA 1
ATOM 1051 C C . LEU A 1 134 ? -5.073 24.170 53.145 1.00 52.66 134 LEU A C 1
ATOM 1053 O O . LEU A 1 134 ? -4.124 24.968 53.298 1.00 52.66 134 LEU A O 1
#